Protein AF-A0A925QRD5-F1 (afdb_monomer)

Solvent-accessible surface area (backbone atoms only — not comparable to full-atom values): 9563 Å² total; per-residue (Å²): 135,55,73,66,56,52,53,51,51,51,52,51,50,52,51,50,48,53,50,63,74,43,39,67,60,50,55,50,50,59,66,45,58,86,70,56,57,65,69,67,57,56,51,50,55,60,53,49,53,49,51,40,41,56,57,32,45,52,33,51,54,52,40,39,78,73,67,35,61,75,87,56,49,74,63,59,50,41,50,54,24,48,51,36,53,49,40,39,70,75,40,89,50,90,48,53,52,21,53,53,48,47,42,54,58,39,42,79,62,74,41,54,68,71,57,45,51,50,34,49,52,50,37,52,43,51,51,38,51,51,47,45,54,50,49,51,52,50,52,52,52,36,53,75,69,69,71,68,46,73,66,56,53,52,52,50,51,51,51,42,50,49,38,53,51,50,41,53,50,52,48,64,76,73,106

Mean predicted aligned error: 7.04 Å

Structure (mmCIF, N/CA/C/O backbone):
data_AF-A0A925QRD5-F1
#
_entry.id   AF-A0A925QRD5-F1
#
loop_
_atom_site.group_PDB
_atom_site.id
_atom_site.type_symbol
_atom_site.label_atom_id
_atom_site.label_alt_id
_atom_site.label_comp_id
_atom_site.label_asym_id
_atom_site.label_entity_id
_atom_site.label_seq_id
_atom_site.pdbx_PDB_ins_code
_atom_site.Cartn_x
_atom_site.Cartn_y
_atom_site.Cartn_z
_atom_site.occupancy
_atom_site.B_iso_or_equiv
_atom_site.auth_seq_id
_atom_site.auth_comp_id
_atom_site.auth_asym_id
_atom_site.auth_atom_id
_atom_site.pdbx_PDB_model_num
ATOM 1 N N . MET A 1 1 ? -10.350 -34.045 -1.238 1.00 64.44 1 MET A N 1
ATOM 2 C CA . MET A 1 1 ? -10.437 -32.570 -1.370 1.00 64.44 1 MET A CA 1
ATOM 3 C C . MET A 1 1 ? -9.040 -32.011 -1.599 1.0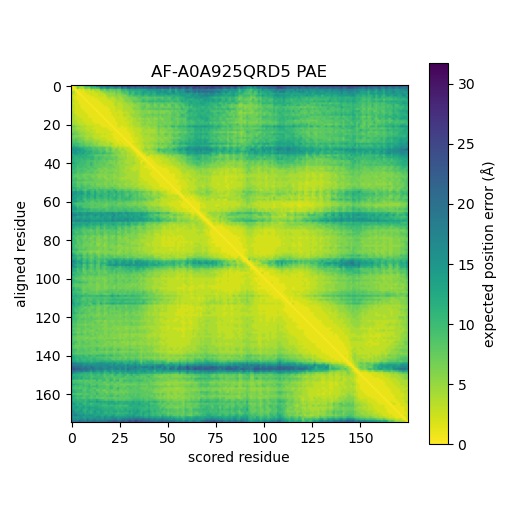0 64.44 1 MET A C 1
ATOM 5 O O . MET A 1 1 ? -8.113 -32.499 -0.970 1.00 64.44 1 MET A O 1
ATOM 9 N N . SER A 1 2 ? -8.870 -31.049 -2.510 1.00 88.00 2 SER A N 1
ATOM 10 C CA . SER A 1 2 ? -7.564 -30.424 -2.787 1.00 88.00 2 SER A CA 1
ATOM 11 C C . SER A 1 2 ? -7.168 -29.456 -1.664 1.00 88.00 2 SER A C 1
ATOM 13 O O . SER A 1 2 ? -8.046 -28.865 -1.036 1.00 88.00 2 SER A O 1
ATOM 15 N N . PHE A 1 3 ? -5.864 -29.236 -1.453 1.00 85.88 3 PHE A N 1
ATOM 16 C CA . PHE A 1 3 ? -5.335 -28.196 -0.556 1.00 85.88 3 PHE A CA 1
ATOM 17 C C . PHE A 1 3 ? -5.992 -26.831 -0.810 1.00 85.88 3 PHE A C 1
ATOM 19 O O . PHE A 1 3 ? -6.399 -26.150 0.127 1.00 85.88 3 PHE A O 1
ATOM 26 N N . ARG A 1 4 ? -6.203 -26.479 -2.087 1.00 84.50 4 ARG A N 1
ATOM 27 C CA . ARG A 1 4 ? -6.898 -25.243 -2.478 1.00 84.50 4 ARG A CA 1
ATOM 28 C C . ARG A 1 4 ? -8.321 -25.183 -1.919 1.00 84.50 4 ARG A C 1
ATOM 30 O O . ARG A 1 4 ? -8.716 -24.154 -1.393 1.00 84.50 4 ARG A O 1
ATOM 37 N N . SER A 1 5 ? -9.063 -26.289 -1.981 1.00 88.38 5 SER A N 1
ATOM 38 C CA . SER A 1 5 ? -10.438 -26.368 -1.470 1.00 88.38 5 SER A CA 1
ATOM 39 C C . SER A 1 5 ? -10.502 -26.179 0.045 1.00 88.38 5 SER A C 1
ATOM 41 O O . SER A 1 5 ? -11.400 -25.500 0.528 1.00 88.38 5 SER A O 1
ATOM 43 N N . TRP A 1 6 ? -9.540 -26.738 0.786 1.00 92.19 6 TRP A N 1
ATOM 44 C CA . TRP A 1 6 ? -9.443 -26.558 2.237 1.00 92.19 6 TRP A CA 1
ATOM 45 C C . TRP A 1 6 ? -9.137 -25.110 2.617 1.00 92.19 6 TRP A C 1
ATOM 47 O O . TRP A 1 6 ? -9.813 -24.556 3.480 1.00 92.19 6 TRP A O 1
ATOM 57 N N . VAL A 1 7 ? -8.174 -24.478 1.935 1.00 87.56 7 VAL A N 1
ATOM 58 C CA . VAL A 1 7 ? -7.858 -23.056 2.140 1.00 87.56 7 VAL A CA 1
ATOM 59 C C . VAL A 1 7 ? -9.090 -22.198 1.872 1.00 87.56 7 VAL A C 1
ATOM 61 O O . VAL A 1 7 ? -9.472 -21.418 2.734 1.00 87.56 7 VAL A O 1
ATOM 64 N N . THR A 1 8 ? -9.771 -22.393 0.737 1.00 88.31 8 THR A N 1
ATOM 65 C CA . THR A 1 8 ? -10.997 -21.650 0.413 1.00 88.31 8 THR A CA 1
ATOM 66 C C . THR A 1 8 ? -12.086 -21.851 1.465 1.00 88.31 8 THR A C 1
ATOM 68 O O . THR A 1 8 ? -12.697 -20.878 1.896 1.00 88.31 8 THR A O 1
ATOM 71 N N . PHE A 1 9 ? -12.316 -23.087 1.910 1.00 93.62 9 PHE A N 1
ATOM 72 C CA . PHE A 1 9 ? -13.332 -23.386 2.918 1.00 93.62 9 PHE A CA 1
ATOM 73 C C . PHE A 1 9 ? -13.032 -22.700 4.257 1.00 93.62 9 PHE A C 1
ATOM 75 O O . PHE A 1 9 ? -13.903 -22.041 4.819 1.00 93.62 9 PHE A O 1
ATOM 82 N N . ILE A 1 10 ? -11.781 -22.772 4.721 1.00 92.62 10 ILE A N 1
ATOM 83 C CA . ILE A 1 10 ? -11.334 -22.070 5.930 1.00 92.62 10 ILE A CA 1
ATOM 84 C C . ILE A 1 10 ? -11.496 -20.556 5.761 1.00 92.62 10 ILE A C 1
ATOM 86 O O . ILE A 1 10 ? -12.029 -19.905 6.655 1.00 92.62 10 ILE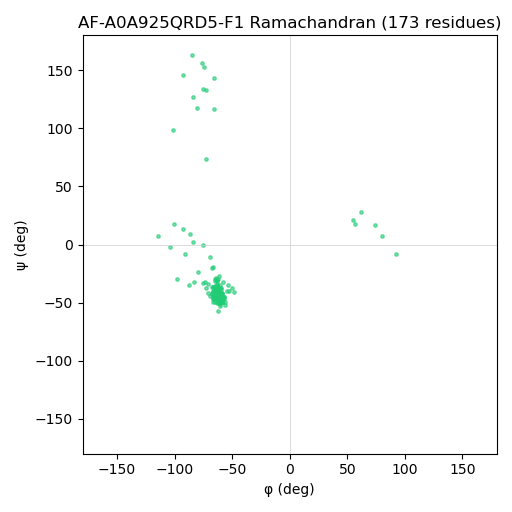 A O 1
ATOM 90 N N . THR A 1 11 ? -11.083 -19.983 4.625 1.00 89.00 11 THR A N 1
ATOM 91 C CA . THR A 1 11 ? -11.231 -18.543 4.363 1.00 89.00 11 THR A CA 1
ATOM 92 C C . THR A 1 11 ? -12.693 -18.106 4.417 1.00 89.00 11 THR A C 1
ATOM 94 O O . THR A 1 11 ? -12.987 -17.069 5.004 1.00 89.00 11 THR A O 1
ATOM 97 N N . LEU A 1 12 ? -13.617 -18.895 3.860 1.00 92.69 12 LEU A N 1
ATOM 98 C CA . LEU A 1 12 ? -15.050 -18.597 3.909 1.00 92.69 12 LEU A CA 1
ATOM 99 C C . LEU A 1 12 ? -15.606 -18.658 5.337 1.00 92.69 12 LEU A C 1
ATOM 101 O O . LEU A 1 12 ? -16.373 -17.777 5.721 1.00 92.69 12 LEU A O 1
ATOM 105 N N . ILE A 1 13 ? -15.191 -19.643 6.141 1.00 95.62 13 ILE A N 1
ATOM 106 C CA . ILE A 1 13 ? -15.574 -19.721 7.559 1.00 95.62 13 ILE A CA 1
ATOM 107 C C . ILE A 1 13 ? -15.050 -18.507 8.324 1.00 95.62 13 ILE A C 1
ATOM 109 O O . ILE A 1 13 ? -15.812 -17.859 9.036 1.00 95.62 13 ILE A O 1
ATOM 113 N N . LEU A 1 14 ? -13.767 -18.172 8.161 1.00 93.38 14 LEU A N 1
ATOM 114 C CA . LEU A 1 14 ? -13.162 -17.012 8.816 1.00 93.38 14 LEU A CA 1
ATOM 115 C C . LEU A 1 14 ? -13.873 -15.716 8.421 1.00 93.38 14 LEU A C 1
ATOM 117 O O . LEU A 1 14 ? -14.165 -14.902 9.292 1.00 93.38 14 LEU A O 1
ATOM 121 N N . LEU A 1 15 ? -14.210 -15.547 7.140 1.00 93.25 15 LEU A N 1
ATOM 122 C CA . LEU A 1 15 ? -14.990 -14.405 6.667 1.00 93.25 15 LEU A CA 1
ATOM 123 C C . LEU A 1 15 ? -16.362 -14.342 7.354 1.00 93.25 15 LEU A C 1
ATOM 125 O O . LEU A 1 15 ? -16.754 -13.281 7.833 1.00 93.25 15 LEU A O 1
ATOM 129 N N . GLY A 1 16 ? -17.064 -15.475 7.453 1.00 95.62 16 GLY A N 1
ATOM 130 C CA . GLY A 1 16 ? -18.344 -15.564 8.156 1.00 95.62 16 GLY A CA 1
ATOM 131 C C . GLY A 1 16 ? -18.235 -15.198 9.637 1.00 95.62 16 GLY A C 1
ATOM 132 O O . GLY A 1 16 ? -19.059 -14.437 10.136 1.00 95.62 16 GLY A O 1
ATOM 133 N N . LEU A 1 17 ? -17.192 -15.671 10.327 1.00 95.56 17 LEU A N 1
ATOM 134 C CA . LEU A 1 17 ? -16.933 -15.330 11.729 1.00 95.56 17 LEU A CA 1
ATOM 135 C C . LEU A 1 17 ? -16.644 -13.837 11.908 1.00 95.56 17 LEU A C 1
ATOM 137 O O . LEU A 1 17 ? -17.207 -13.221 12.807 1.00 95.56 17 LEU A O 1
ATOM 141 N N . VAL A 1 18 ? -15.813 -13.244 11.045 1.00 93.69 18 VAL A N 1
ATOM 142 C CA . VAL A 1 18 ? -15.514 -11.802 11.084 1.00 93.69 18 VAL A CA 1
ATOM 143 C C . VAL A 1 18 ? -16.786 -10.978 10.899 1.00 93.69 18 VAL A C 1
ATOM 145 O O . VAL A 1 18 ? -17.000 -10.026 11.644 1.00 93.69 18 VAL A O 1
ATOM 148 N N . ILE A 1 19 ? -17.652 -11.354 9.954 1.00 94.81 19 ILE A N 1
ATOM 149 C CA . ILE A 1 19 ? -18.929 -10.663 9.729 1.00 94.81 19 ILE A CA 1
ATOM 150 C C . ILE A 1 19 ? -19.864 -10.842 10.925 1.00 94.81 19 ILE A C 1
ATOM 152 O O . ILE A 1 19 ? -20.485 -9.876 11.349 1.00 94.81 19 ILE A O 1
ATOM 156 N N . TYR A 1 20 ? -19.967 -12.055 11.469 1.00 96.44 20 TYR A N 1
ATOM 157 C CA . TYR A 1 20 ? -20.850 -12.350 12.594 1.00 96.44 20 TYR A CA 1
ATOM 158 C C . TYR A 1 20 ? -20.447 -11.577 13.854 1.00 96.44 20 TYR A C 1
ATOM 160 O O . TYR A 1 20 ? -21.282 -10.907 14.457 1.00 96.44 20 TYR A O 1
ATOM 168 N N . PHE A 1 21 ? -19.165 -11.627 14.228 1.00 96.31 21 PHE A N 1
ATOM 169 C CA . PHE A 1 21 ? -18.665 -10.915 15.403 1.00 96.31 21 PHE A CA 1
ATOM 170 C C . PHE A 1 21 ? -18.615 -9.402 15.200 1.00 96.31 21 PHE A C 1
ATOM 172 O O . PHE A 1 21 ? -18.863 -8.679 16.153 1.00 96.31 21 PHE A O 1
ATOM 179 N N . GLY A 1 22 ? -18.333 -8.939 13.979 1.00 94.25 22 GLY A N 1
ATOM 180 C CA . GLY A 1 22 ? -18.317 -7.518 13.625 1.00 94.25 22 GLY A CA 1
ATOM 181 C C . GLY A 1 22 ? -19.688 -6.937 13.261 1.00 94.25 22 GLY A C 1
ATOM 182 O O . GLY A 1 22 ? -19.771 -5.786 12.832 1.00 94.25 22 GLY A O 1
ATOM 183 N N . TRP A 1 23 ? -20.768 -7.724 13.339 1.00 95.25 23 TRP A N 1
ATOM 184 C CA . TRP A 1 23 ? -22.101 -7.288 12.916 1.00 95.25 23 TRP A CA 1
ATOM 185 C C . TRP A 1 23 ? -22.607 -6.055 13.682 1.00 95.25 23 TRP A C 1
ATOM 187 O O . TRP A 1 23 ? -23.115 -5.130 13.036 1.00 95.25 23 TRP A O 1
ATOM 197 N N . PRO A 1 24 ? -22.456 -5.969 15.021 1.00 95.12 24 PRO A N 1
ATOM 198 C CA . PRO A 1 24 ? -22.847 -4.775 15.767 1.00 95.12 24 PRO A CA 1
ATOM 199 C C . PRO A 1 24 ? -22.134 -3.514 15.262 1.00 95.12 24 PRO A C 1
ATOM 201 O O . PRO A 1 24 ? -22.782 -2.501 15.005 1.00 95.12 24 PRO A O 1
ATOM 204 N N . GLU A 1 25 ? -20.828 -3.590 15.025 1.00 92.62 25 GLU A N 1
ATOM 205 C CA . GLU A 1 25 ? -20.009 -2.489 14.522 1.00 92.62 25 GLU A CA 1
ATOM 206 C C . GLU A 1 25 ? -20.420 -2.091 13.102 1.00 92.62 25 GLU A C 1
ATOM 208 O O . GLU A 1 25 ? -20.522 -0.901 12.799 1.00 92.62 25 GLU A O 1
ATOM 213 N N . ILE A 1 26 ? -20.715 -3.068 12.237 1.00 91.75 26 ILE A N 1
ATOM 214 C CA . ILE A 1 26 ? -21.203 -2.822 10.873 1.00 91.75 26 ILE A CA 1
ATOM 215 C C . ILE A 1 26 ? -22.535 -2.065 10.921 1.00 91.75 26 ILE A C 1
ATOM 217 O O . ILE A 1 26 ? -22.681 -1.031 10.268 1.00 91.75 26 ILE A O 1
ATOM 221 N N . THR A 1 27 ? -23.503 -2.538 11.711 1.00 94.25 27 THR A N 1
ATOM 222 C CA . THR A 1 27 ? -24.818 -1.882 11.822 1.00 94.25 27 THR A CA 1
ATOM 223 C C . THR A 1 27 ? -24.718 -0.483 12.432 1.00 94.25 27 THR A C 1
ATOM 225 O O . THR A 1 27 ? -25.374 0.446 11.953 1.00 94.25 27 THR A O 1
ATOM 228 N N . GLN A 1 28 ? -23.839 -0.291 13.421 1.00 93.50 28 GLN A N 1
ATOM 229 C CA . GLN A 1 28 ? -23.551 1.020 13.992 1.00 93.50 28 GLN A CA 1
ATOM 230 C C . GLN A 1 28 ? -22.938 1.960 12.947 1.00 93.50 28 GLN A C 1
ATOM 232 O O . GLN A 1 28 ? -23.392 3.097 12.804 1.00 93.50 28 GLN A O 1
ATOM 237 N N . ALA A 1 29 ? -21.948 1.493 12.184 1.00 89.38 29 ALA A N 1
ATOM 238 C CA . ALA A 1 29 ? -21.325 2.266 11.117 1.00 89.38 29 ALA A CA 1
ATOM 239 C C . ALA A 1 29 ? -22.350 2.678 10.049 1.00 89.38 29 ALA A C 1
ATOM 241 O O . ALA A 1 29 ? -22.385 3.846 9.661 1.00 89.38 29 ALA A O 1
ATOM 242 N N . PHE A 1 30 ? -23.246 1.772 9.639 1.00 89.81 30 PHE A N 1
ATOM 243 C CA . PHE A 1 30 ? -24.358 2.088 8.733 1.00 89.81 30 PHE A CA 1
ATOM 244 C C . PHE A 1 30 ? -25.290 3.170 9.292 1.00 89.81 30 PHE A C 1
ATOM 246 O O . PHE A 1 30 ? -25.672 4.083 8.564 1.00 89.81 30 PHE A O 1
ATOM 253 N N . GLY A 1 31 ? -25.615 3.125 10.586 1.00 89.75 31 GLY A N 1
ATOM 254 C CA . GLY A 1 31 ? -26.397 4.182 11.235 1.00 89.75 31 GLY A CA 1
ATOM 255 C C . GLY A 1 31 ? -25.677 5.538 11.278 1.00 89.75 31 GLY A C 1
ATOM 256 O O . GLY A 1 31 ? -26.319 6.590 11.247 1.00 89.75 31 GLY A O 1
ATOM 257 N N . LEU A 1 32 ? -24.342 5.533 11.323 1.00 89.75 32 LEU A N 1
ATOM 258 C CA . LEU A 1 32 ? -23.516 6.741 11.310 1.00 89.75 32 LEU A CA 1
ATOM 259 C C . LEU A 1 32 ? -23.333 7.329 9.907 1.00 89.75 32 LEU A C 1
ATOM 261 O O . LEU A 1 32 ? -23.128 8.536 9.807 1.00 89.75 32 LEU A O 1
ATOM 265 N N . PHE A 1 33 ? -23.470 6.535 8.839 1.00 84.56 33 PHE A N 1
ATOM 266 C CA . PHE A 1 33 ? -23.323 7.009 7.456 1.00 84.56 33 PHE A CA 1
ATOM 267 C C . PHE A 1 33 ? -24.227 8.205 7.135 1.00 84.56 33 PHE A C 1
ATOM 269 O O . PHE A 1 33 ? -23.777 9.160 6.506 1.00 84.56 33 PHE A O 1
ATOM 276 N N . GLY A 1 34 ? -25.469 8.205 7.633 1.00 82.44 34 GLY A N 1
ATOM 277 C CA . GLY A 1 34 ? -26.412 9.316 7.447 1.00 82.44 34 GLY A CA 1
ATOM 278 C C . GLY A 1 34 ? -26.047 10.604 8.198 1.00 82.44 34 GLY A C 1
ATOM 279 O O . GLY A 1 34 ? -26.660 11.640 7.961 1.00 82.44 34 GLY A O 1
ATOM 280 N N . LYS A 1 35 ? -25.060 10.558 9.102 1.00 87.56 35 LYS A N 1
ATOM 281 C CA . LYS A 1 35 ? -24.586 11.701 9.900 1.00 87.56 35 LYS A CA 1
ATOM 282 C C . LYS A 1 35 ? -23.254 12.264 9.401 1.00 87.56 35 LYS A C 1
ATOM 284 O O . LYS A 1 35 ? -22.747 13.227 9.975 1.00 87.56 35 LYS A O 1
ATOM 289 N N . ILE A 1 36 ? -22.658 11.658 8.372 1.00 87.50 36 ILE A N 1
ATOM 290 C CA . ILE A 1 36 ? -21.353 12.073 7.859 1.00 87.50 36 ILE A CA 1
ATOM 291 C C . ILE A 1 36 ? -21.501 13.398 7.113 1.00 87.50 36 ILE A C 1
ATOM 293 O O . ILE A 1 36 ? -22.371 13.556 6.259 1.00 87.50 36 ILE A O 1
ATOM 297 N N . ASN A 1 37 ? -20.609 14.344 7.403 1.00 90.56 37 ASN A N 1
ATOM 298 C CA . ASN A 1 37 ? -20.521 15.582 6.643 1.00 90.56 37 ASN A CA 1
ATOM 299 C C . ASN A 1 37 ? -20.072 15.269 5.196 1.00 90.56 37 ASN A C 1
ATOM 301 O O . ASN A 1 37 ? -18.939 14.807 5.007 1.00 90.56 37 ASN A O 1
ATOM 305 N N . PRO A 1 38 ? -20.904 15.545 4.173 1.00 87.62 38 PRO A N 1
ATOM 306 C CA . PRO A 1 38 ? -20.584 15.224 2.785 1.00 87.62 38 PRO A CA 1
ATOM 307 C C . PRO A 1 38 ? -19.324 15.944 2.292 1.00 87.62 38 PRO A C 1
ATOM 309 O O . PRO A 1 38 ? -18.616 15.401 1.444 1.00 87.62 38 PRO A O 1
ATOM 312 N N . TRP A 1 39 ? -18.977 17.108 2.861 1.00 90.31 39 TRP A N 1
ATOM 313 C CA . TRP A 1 39 ? -17.726 17.778 2.511 1.00 90.31 39 TRP A CA 1
ATOM 314 C C . TRP A 1 39 ? -16.498 16.986 2.947 1.00 90.31 39 TRP A C 1
ATOM 316 O O . TRP A 1 39 ? -15.595 16.768 2.141 1.00 90.31 39 TRP A O 1
ATOM 326 N N . ILE A 1 40 ? -16.485 16.500 4.189 1.00 87.44 40 ILE A N 1
ATOM 327 C CA . ILE A 1 40 ? -15.382 15.677 4.706 1.00 87.44 40 ILE A CA 1
ATOM 328 C C . ILE A 1 40 ? -15.288 14.373 3.912 1.00 87.44 40 ILE A C 1
ATOM 330 O O . ILE A 1 40 ? -14.196 13.941 3.553 1.00 87.44 40 ILE A O 1
ATOM 334 N N . TRP A 1 41 ? -16.430 13.775 3.574 1.00 87.38 41 TRP A N 1
ATOM 335 C CA . TRP A 1 41 ? -16.463 12.559 2.770 1.00 87.38 41 TRP A CA 1
ATOM 336 C C . TRP A 1 41 ? -15.890 12.774 1.365 1.00 87.38 41 TRP A C 1
ATOM 338 O O . TRP A 1 41 ? -15.102 11.962 0.885 1.00 87.38 41 TRP A O 1
ATOM 348 N N . SER A 1 42 ? -16.203 13.905 0.729 1.00 89.75 42 SER A N 1
ATOM 349 C CA . SER A 1 42 ? -15.664 14.229 -0.593 1.00 89.75 42 SER A CA 1
ATOM 350 C C . SER A 1 42 ? -14.139 14.378 -0.602 1.00 89.75 42 SER A C 1
ATOM 352 O O . SER A 1 42 ? -13.520 14.043 -1.607 1.00 89.75 42 SER A O 1
ATOM 354 N N . LEU A 1 43 ? -13.523 14.801 0.516 1.00 92.00 43 LEU A N 1
ATOM 355 C CA . LEU A 1 43 ? -12.065 14.919 0.660 1.00 92.00 43 LEU A CA 1
ATOM 356 C C . LEU A 1 43 ? -11.352 13.561 0.637 1.00 92.00 43 LEU A C 1
ATOM 358 O O . LEU A 1 43 ? -10.168 13.505 0.307 1.00 92.00 43 LEU A O 1
ATOM 362 N N . LEU A 1 44 ? -12.056 12.457 0.905 1.00 90.50 44 LEU A N 1
ATOM 363 C CA . LEU A 1 44 ? -11.480 11.117 0.775 1.00 90.50 44 LEU A CA 1
ATOM 364 C C . LEU A 1 44 ? -11.079 10.814 -0.672 1.00 90.50 44 LEU A C 1
ATOM 366 O O . LEU A 1 44 ? -10.069 10.157 -0.897 1.00 90.50 44 LEU A O 1
ATOM 370 N N . ILE A 1 45 ? -11.820 11.330 -1.658 1.00 90.69 45 ILE A N 1
ATOM 371 C CA . ILE A 1 45 ? -11.539 11.110 -3.082 1.00 90.69 45 ILE A CA 1
ATOM 372 C C . ILE A 1 45 ? -10.170 11.691 -3.492 1.00 90.69 45 ILE A C 1
ATOM 374 O O . ILE A 1 45 ? -9.334 10.924 -3.978 1.00 90.69 45 ILE A O 1
ATOM 378 N N . PRO A 1 46 ? -9.875 12.996 -3.304 1.00 91.69 46 PRO A N 1
ATOM 379 C CA . PRO A 1 46 ? -8.573 13.551 -3.657 1.00 91.69 46 PRO A CA 1
ATOM 380 C C . PRO A 1 46 ? -7.444 12.965 -2.808 1.00 91.69 46 PRO A C 1
ATOM 382 O O . PRO A 1 46 ? -6.368 12.716 -3.349 1.00 91.69 46 PRO A O 1
ATOM 385 N N . VAL A 1 47 ? -7.679 12.674 -1.522 1.00 91.81 47 VAL A N 1
ATOM 386 C CA . VAL A 1 47 ? -6.681 12.003 -0.670 1.00 91.81 47 VAL A CA 1
ATOM 387 C C . VAL A 1 47 ? -6.333 10.622 -1.228 1.00 91.81 47 VAL A C 1
ATOM 389 O O . VAL A 1 47 ? -5.154 10.280 -1.333 1.00 91.81 47 VAL A O 1
ATOM 392 N N . GLN A 1 48 ? -7.330 9.851 -1.667 1.00 90.00 48 GLN A N 1
ATOM 393 C CA . GLN A 1 48 ? -7.102 8.528 -2.240 1.00 90.00 48 GLN A CA 1
ATOM 394 C C . GLN A 1 48 ? -6.364 8.602 -3.581 1.00 90.00 48 GLN A C 1
ATOM 396 O O . GLN A 1 48 ? -5.420 7.844 -3.812 1.00 90.00 48 GLN A O 1
ATOM 401 N N . LEU A 1 49 ? -6.738 9.543 -4.454 1.00 88.12 49 LEU A N 1
ATOM 402 C CA . LEU A 1 49 ? -6.033 9.768 -5.719 1.00 88.12 49 LEU A CA 1
ATOM 403 C C . LEU A 1 49 ? -4.577 10.183 -5.488 1.00 88.12 49 LEU A C 1
ATOM 405 O O . LEU A 1 49 ? -3.680 9.667 -6.157 1.00 88.12 49 LEU A O 1
ATOM 409 N N . PHE A 1 50 ? -4.331 11.061 -4.515 1.0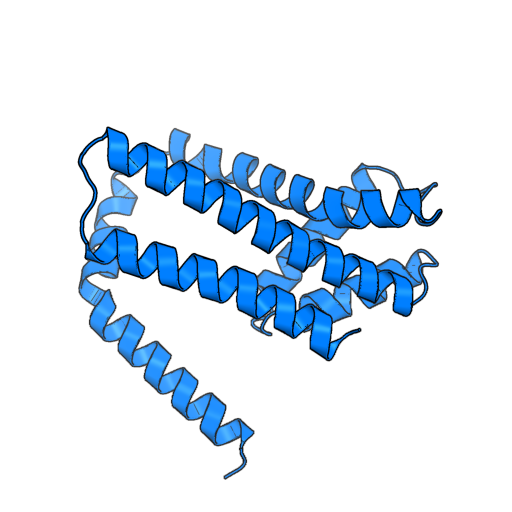0 89.25 50 PHE A N 1
ATOM 410 C CA . PHE A 1 50 ? -2.984 11.467 -4.135 1.00 89.25 50 PHE A CA 1
ATOM 411 C C . PHE A 1 50 ? -2.172 10.291 -3.582 1.00 89.25 50 PHE A C 1
ATOM 413 O O . PHE A 1 50 ? -1.021 10.103 -3.971 1.00 89.25 50 PHE A O 1
ATOM 420 N N . SER A 1 51 ? -2.781 9.450 -2.745 1.00 87.75 51 SER A N 1
ATOM 421 C CA . SER A 1 51 ? -2.155 8.233 -2.218 1.00 87.75 51 SER A CA 1
ATOM 422 C C . SER A 1 51 ? -1.728 7.276 -3.338 1.00 87.75 51 SER A C 1
ATOM 424 O O . SER A 1 51 ? -0.587 6.799 -3.365 1.00 87.75 51 SER A O 1
ATOM 426 N N . TYR A 1 52 ? -2.595 7.047 -4.330 1.00 87.12 52 TYR A N 1
ATOM 427 C CA . TYR A 1 52 ? -2.270 6.217 -5.492 1.00 87.12 52 TYR A CA 1
ATOM 428 C C . TYR A 1 52 ? -1.187 6.833 -6.375 1.00 87.12 52 TYR A C 1
ATOM 430 O O . TYR A 1 52 ? -0.296 6.114 -6.834 1.00 87.12 52 TYR A O 1
ATOM 438 N N . TYR A 1 53 ? -1.229 8.150 -6.575 1.00 85.19 53 TYR A N 1
ATOM 439 C CA . TYR A 1 53 ? -0.193 8.885 -7.292 1.00 85.19 53 TYR A CA 1
ATOM 440 C C . TYR A 1 53 ? 1.170 8.759 -6.601 1.00 85.19 53 TYR A C 1
ATOM 442 O O . TYR A 1 53 ? 2.141 8.347 -7.237 1.00 85.19 53 TYR A O 1
ATOM 450 N N . ALA A 1 54 ? 1.241 9.034 -5.296 1.00 85.56 54 ALA A N 1
ATOM 451 C CA . ALA A 1 54 ? 2.467 8.936 -4.508 1.00 85.56 54 ALA A CA 1
ATOM 452 C C . ALA A 1 54 ? 3.024 7.503 -4.513 1.00 85.56 54 ALA A C 1
ATOM 454 O O . ALA A 1 54 ? 4.210 7.288 -4.771 1.00 85.56 54 ALA A O 1
ATOM 455 N N . THR A 1 55 ? 2.148 6.510 -4.335 1.00 82.00 55 THR A N 1
ATOM 456 C CA . THR A 1 55 ? 2.529 5.092 -4.357 1.00 82.00 55 THR A CA 1
ATOM 457 C C . THR A 1 55 ? 3.058 4.658 -5.725 1.00 82.00 55 THR A C 1
ATOM 459 O O . THR A 1 55 ? 4.050 3.931 -5.811 1.00 82.00 55 THR A O 1
ATOM 462 N N . GLY A 1 56 ? 2.436 5.119 -6.813 1.00 81.50 56 GLY A N 1
ATOM 463 C CA . GLY A 1 56 ? 2.921 4.895 -8.174 1.00 81.50 56 GLY A CA 1
ATOM 464 C C . GLY A 1 56 ? 4.255 5.586 -8.453 1.00 81.50 56 GLY A C 1
ATOM 465 O O . GLY A 1 56 ? 5.142 5.008 -9.085 1.00 81.50 56 GLY A O 1
ATOM 466 N N . GLY A 1 57 ? 4.427 6.798 -7.921 1.00 83.69 57 GLY A N 1
ATOM 467 C CA . GLY A 1 57 ? 5.651 7.587 -8.013 1.00 83.69 57 GLY A CA 1
ATOM 468 C C . GLY A 1 57 ? 6.892 6.832 -7.534 1.00 83.69 57 GLY A C 1
ATOM 469 O O . GLY A 1 57 ? 7.946 6.962 -8.155 1.00 83.69 57 GLY A O 1
ATOM 470 N N . MET A 1 58 ? 6.768 5.979 -6.512 1.00 85.12 58 MET A N 1
ATOM 471 C CA . MET A 1 58 ? 7.873 5.142 -6.022 1.00 85.12 58 MET A CA 1
ATOM 472 C C . MET A 1 58 ? 8.412 4.181 -7.097 1.00 85.12 58 MET A C 1
ATOM 474 O O . MET A 1 58 ? 9.618 4.144 -7.349 1.00 85.12 58 MET A O 1
ATOM 478 N N . ILE A 1 59 ? 7.525 3.453 -7.789 1.00 84.94 59 ILE A N 1
ATOM 479 C CA . ILE A 1 59 ? 7.892 2.517 -8.870 1.00 84.94 59 ILE A CA 1
ATOM 480 C C . ILE A 1 59 ? 8.572 3.278 -10.008 1.00 84.94 59 ILE A C 1
ATOM 482 O O . ILE A 1 59 ? 9.629 2.880 -10.505 1.00 84.94 59 ILE A O 1
ATOM 486 N N . PHE A 1 60 ? 7.950 4.368 -10.454 1.00 83.44 60 PHE A N 1
ATOM 487 C CA . PHE A 1 60 ? 8.403 5.047 -11.659 1.00 83.44 60 PHE A CA 1
ATOM 488 C C . PHE A 1 60 ? 9.671 5.860 -11.438 1.00 83.44 60 PHE A C 1
ATOM 490 O O . PHE A 1 60 ? 10.520 5.886 -12.326 1.00 83.44 60 PHE A O 1
ATOM 497 N N . SER A 1 61 ? 9.860 6.440 -10.252 1.00 86.31 61 SER A N 1
ATOM 498 C CA . SER A 1 61 ? 11.114 7.111 -9.887 1.00 86.31 61 SER A CA 1
ATOM 499 C C . SER A 1 61 ? 12.277 6.118 -9.871 1.00 86.31 61 SER A C 1
ATOM 501 O O . SER A 1 61 ? 13.341 6.399 -10.429 1.00 86.31 61 SER A O 1
ATOM 503 N N . TYR A 1 62 ? 12.051 4.910 -9.340 1.00 88.94 62 TYR A N 1
ATOM 504 C CA . TYR A 1 62 ? 13.029 3.828 -9.418 1.00 88.94 62 TYR A CA 1
ATOM 505 C C . TYR A 1 62 ? 13.348 3.455 -10.873 1.00 88.94 62 TYR A C 1
ATOM 507 O O . TYR A 1 62 ? 14.512 3.492 -11.276 1.00 88.94 62 TYR A O 1
ATOM 515 N N . LEU A 1 63 ? 12.337 3.164 -11.697 1.00 88.62 63 LEU A N 1
ATOM 516 C CA . LEU A 1 63 ? 12.547 2.773 -13.096 1.00 88.62 63 LEU A CA 1
ATOM 517 C C . LEU A 1 63 ? 13.250 3.871 -13.910 1.00 88.62 63 LEU A C 1
ATOM 519 O O . LEU A 1 63 ? 14.137 3.563 -14.710 1.00 88.62 63 LEU A O 1
ATOM 523 N N . ARG A 1 64 ? 12.927 5.145 -13.656 1.00 87.19 64 ARG A N 1
ATOM 524 C CA . ARG A 1 64 ? 13.555 6.300 -14.310 1.00 87.19 64 ARG A CA 1
ATOM 525 C C . ARG A 1 64 ? 15.025 6.447 -13.940 1.00 87.19 64 ARG A C 1
ATOM 527 O O . ARG A 1 64 ? 15.846 6.663 -14.832 1.00 87.19 64 ARG A O 1
ATOM 534 N N . SER A 1 65 ? 15.380 6.233 -12.670 1.00 87.31 65 SER A N 1
ATOM 535 C CA . SER A 1 65 ? 16.786 6.232 -12.232 1.00 87.31 65 SER A CA 1
ATOM 536 C C . SER A 1 65 ? 17.606 5.095 -12.860 1.00 87.31 65 SER A C 1
ATOM 538 O O . SER A 1 65 ? 18.794 5.257 -13.123 1.00 87.31 65 SER A O 1
ATOM 540 N N . LYS A 1 66 ? 16.967 3.965 -13.195 1.00 86.56 66 LYS A N 1
ATOM 541 C CA . LYS A 1 66 ? 17.574 2.841 -13.936 1.00 86.56 66 LYS A CA 1
ATOM 542 C C . LYS A 1 66 ? 17.509 2.993 -15.459 1.00 86.56 66 LYS A C 1
ATOM 544 O O . LYS A 1 66 ? 17.840 2.065 -16.197 1.00 86.56 66 LYS A O 1
ATOM 549 N N . GLY A 1 67 ? 17.102 4.167 -15.935 1.00 84.44 67 GLY A N 1
ATOM 550 C CA . GLY A 1 67 ? 17.090 4.540 -17.342 1.00 84.44 67 GLY A CA 1
ATOM 551 C C . GLY A 1 67 ? 15.904 4.019 -18.154 1.00 84.44 67 GLY A C 1
ATOM 552 O O . GLY A 1 67 ? 15.886 4.216 -19.36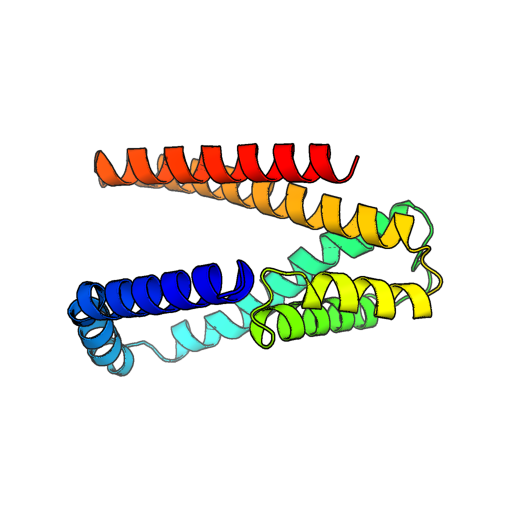7 1.00 84.44 67 GLY A O 1
ATOM 553 N N . ASN A 1 68 ? 14.910 3.397 -17.518 1.00 86.88 68 ASN A N 1
ATOM 554 C CA . ASN A 1 68 ? 13.634 3.054 -18.146 1.00 86.88 68 ASN A CA 1
ATOM 555 C C . ASN A 1 68 ? 12.655 4.238 -18.093 1.00 86.88 68 ASN A C 1
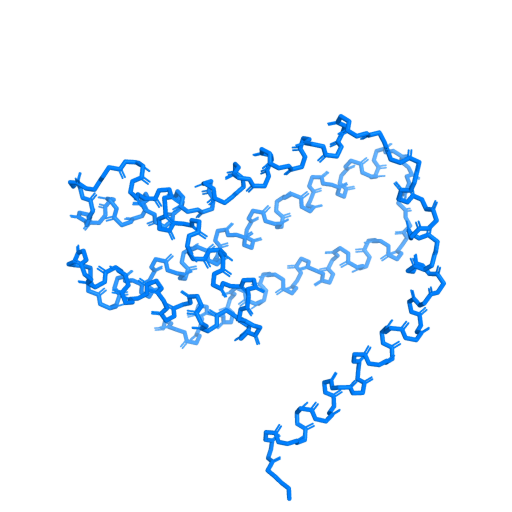ATOM 557 O O . ASN A 1 68 ? 12.839 5.162 -17.311 1.00 86.88 68 ASN A O 1
ATOM 561 N N . LEU A 1 69 ? 11.598 4.213 -18.914 1.00 84.69 69 LEU A N 1
ATOM 562 C CA . LEU A 1 69 ? 10.486 5.180 -18.857 1.00 84.69 69 LEU A CA 1
ATOM 563 C C . LEU A 1 69 ? 10.898 6.668 -18.952 1.00 84.69 69 LEU A C 1
ATOM 565 O O . LEU A 1 69 ? 10.138 7.545 -18.549 1.00 84.69 69 LEU A O 1
ATOM 569 N N . LYS A 1 70 ? 12.088 6.988 -19.490 1.00 80.38 70 LYS A N 1
ATOM 570 C CA . LYS A 1 70 ? 12.584 8.378 -19.585 1.00 80.38 70 LYS A CA 1
ATOM 571 C C . LYS A 1 70 ? 11.667 9.277 -20.419 1.00 80.38 70 LYS A C 1
ATOM 573 O O . LYS A 1 70 ? 11.529 10.455 -20.098 1.00 80.38 70 LYS A O 1
ATOM 578 N N . THR A 1 71 ? 11.068 8.702 -21.461 1.00 82.56 71 THR A N 1
ATOM 579 C CA . THR A 1 71 ? 10.157 9.352 -22.415 1.00 82.56 71 THR A CA 1
ATOM 58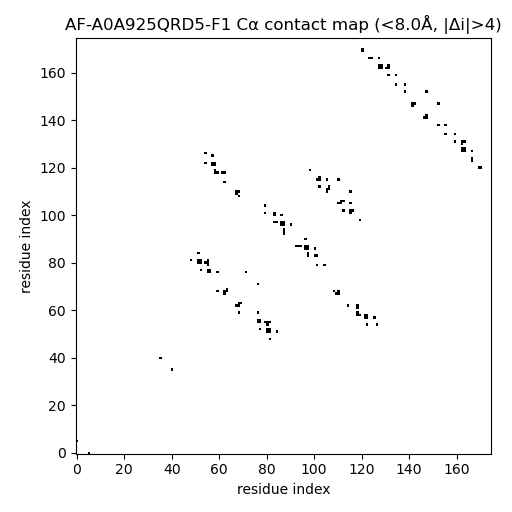0 C C . THR A 1 71 ? 8.689 9.269 -22.002 1.00 82.56 71 THR A C 1
ATOM 582 O O . THR A 1 71 ? 7.839 9.892 -22.630 1.00 82.56 71 THR A O 1
ATOM 585 N N . THR A 1 72 ? 8.370 8.502 -20.958 1.00 85.31 72 THR A N 1
ATOM 586 C CA . THR A 1 72 ? 7.004 8.372 -20.452 1.00 85.31 72 THR A CA 1
ATOM 587 C C . THR A 1 72 ? 6.637 9.637 -19.683 1.00 85.31 72 THR A C 1
ATOM 589 O O . THR A 1 72 ? 7.420 10.124 -18.867 1.00 85.31 72 THR A O 1
ATOM 592 N N . SER A 1 73 ? 5.453 10.191 -19.935 1.00 87.19 73 SER A N 1
ATOM 593 C CA . SER A 1 73 ? 5.000 11.395 -19.237 1.00 87.19 73 SER A CA 1
ATOM 594 C C . SER A 1 73 ? 4.545 11.082 -17.807 1.00 87.19 73 SER A C 1
ATOM 596 O O . SER A 1 73 ? 4.121 9.966 -17.497 1.00 87.19 73 SER A O 1
ATOM 598 N N . HIS A 1 74 ? 4.571 12.088 -16.927 1.00 83.44 74 HIS A N 1
ATOM 599 C CA . HIS A 1 74 ? 4.046 11.959 -15.560 1.00 83.44 74 HIS A CA 1
ATOM 600 C C . HIS A 1 74 ? 2.565 11.544 -15.541 1.00 83.44 74 HIS A C 1
ATOM 602 O O . HIS A 1 74 ? 2.138 10.790 -14.667 1.00 83.44 74 HIS A O 1
ATOM 608 N N . TRP A 1 75 ? 1.789 11.967 -16.541 1.00 85.12 75 TRP A N 1
ATOM 609 C CA . TRP A 1 75 ? 0.391 11.571 -16.686 1.00 85.12 75 TRP A CA 1
ATOM 610 C C . TRP A 1 75 ? 0.230 10.091 -17.049 1.00 85.12 75 TRP A C 1
ATOM 612 O O . TRP A 1 75 ? -0.572 9.389 -16.439 1.00 85.12 75 TRP A O 1
ATOM 622 N N . GLN A 1 76 ? 1.032 9.585 -17.990 1.00 87.88 76 GLN A N 1
ATOM 623 C CA . GLN A 1 76 ? 1.030 8.163 -18.350 1.00 87.88 76 GLN A CA 1
ATOM 624 C C . GLN A 1 76 ? 1.421 7.289 -17.155 1.00 87.88 76 GLN A C 1
ATOM 626 O O . GLN A 1 76 ? 0.782 6.272 -16.900 1.00 87.88 76 GLN A O 1
ATOM 631 N N . MET A 1 77 ? 2.423 7.716 -16.386 1.00 87.31 77 MET A N 1
ATOM 632 C CA . MET A 1 77 ? 2.804 7.068 -15.130 1.00 87.31 77 MET A CA 1
ATOM 633 C C . MET A 1 77 ? 1.648 7.055 -14.124 1.00 87.31 77 MET A C 1
ATOM 635 O O . MET A 1 77 ? 1.288 6.002 -13.604 1.00 87.31 77 MET A O 1
ATOM 639 N N . THR A 1 78 ? 1.004 8.200 -13.902 1.00 87.19 78 THR A N 1
ATOM 640 C CA . THR A 1 78 ? -0.151 8.313 -12.995 1.00 87.19 78 THR A CA 1
ATOM 641 C C . THR A 1 78 ? -1.282 7.380 -13.408 1.00 87.19 78 THR A C 1
ATOM 643 O O . THR A 1 78 ? -1.814 6.642 -12.582 1.00 87.19 78 THR A O 1
ATOM 646 N N . ARG A 1 79 ? -1.605 7.340 -14.703 1.00 90.06 79 ARG A N 1
ATOM 647 C CA . ARG A 1 79 ? -2.611 6.434 -15.251 1.00 90.06 79 ARG A CA 1
ATOM 648 C C . ARG A 1 79 ? -2.262 4.968 -14.981 1.00 90.06 79 ARG A C 1
ATOM 650 O O . ARG A 1 79 ? -3.106 4.246 -14.464 1.00 90.06 79 ARG A O 1
ATOM 657 N N . MET A 1 80 ? -1.026 4.543 -15.250 1.00 90.69 80 MET A N 1
ATOM 658 C CA . MET A 1 80 ? -0.577 3.173 -14.957 1.00 90.69 80 MET A CA 1
ATOM 659 C C . MET A 1 80 ? -0.679 2.834 -13.459 1.00 90.69 80 MET A C 1
ATOM 661 O O . MET A 1 80 ? -1.034 1.712 -13.103 1.00 90.69 80 MET A O 1
ATOM 665 N N . ALA A 1 81 ? -0.397 3.792 -12.567 1.00 88.81 81 ALA A N 1
ATOM 666 C CA . ALA A 1 81 ? -0.572 3.605 -11.126 1.00 88.81 81 ALA A CA 1
ATOM 667 C C . ALA A 1 81 ? -2.044 3.436 -10.732 1.00 88.81 81 ALA A C 1
ATOM 669 O O . ALA A 1 81 ? -2.362 2.582 -9.906 1.00 88.81 81 ALA A O 1
ATOM 670 N N . LEU A 1 82 ? -2.945 4.226 -11.317 1.00 90.06 82 LEU A N 1
ATOM 671 C CA . LEU A 1 82 ? -4.383 4.105 -11.077 1.00 90.06 82 LEU A CA 1
ATOM 672 C C . LEU A 1 82 ? -4.917 2.765 -11.590 1.00 90.06 82 LEU A C 1
ATOM 674 O O . LEU A 1 82 ? -5.632 2.083 -10.862 1.00 90.06 82 LEU A O 1
ATOM 678 N N . GLU A 1 83 ? -4.508 2.346 -12.788 1.00 91.25 83 GLU A N 1
ATOM 679 C CA . GLU A 1 83 ? -4.857 1.040 -13.351 1.00 91.25 83 GLU A CA 1
ATOM 680 C C . GLU A 1 83 ? -4.366 -0.109 -12.454 1.00 91.25 83 GLU A C 1
ATOM 682 O O . GLU A 1 83 ? -5.127 -1.022 -12.141 1.00 91.25 83 GLU A O 1
ATOM 687 N N . LEU A 1 84 ? -3.125 -0.036 -11.957 1.00 89.31 84 LEU A N 1
ATOM 688 C CA . LEU A 1 84 ? -2.590 -1.014 -11.007 1.00 89.31 84 LEU A CA 1
ATOM 689 C C . LEU A 1 84 ? -3.422 -1.081 -9.717 1.00 89.31 84 LEU A C 1
ATOM 691 O O . LEU A 1 84 ? -3.722 -2.172 -9.227 1.00 89.31 84 LEU A O 1
ATOM 695 N N . ASN A 1 85 ? -3.773 0.070 -9.141 1.00 88.50 85 ASN A N 1
ATOM 696 C CA . ASN A 1 85 ? -4.577 0.113 -7.920 1.00 88.50 85 ASN A CA 1
ATOM 697 C C . ASN A 1 85 ? -5.993 -0.417 -8.162 1.00 88.50 85 ASN A C 1
ATOM 699 O O . ASN A 1 85 ? -6.491 -1.181 -7.340 1.00 88.50 85 ASN A O 1
ATOM 703 N N . PHE A 1 86 ? -6.600 -0.094 -9.303 1.00 89.50 86 PHE A N 1
ATOM 704 C CA . PHE A 1 86 ? -7.899 -0.621 -9.716 1.00 89.50 86 PHE A CA 1
ATOM 705 C C . PHE A 1 86 ? -7.886 -2.151 -9.821 1.00 89.50 86 PHE A C 1
ATOM 707 O O . PHE A 1 86 ? -8.722 -2.816 -9.212 1.00 89.50 86 PHE A O 1
ATOM 714 N N . VAL A 1 87 ? -6.888 -2.724 -10.506 1.00 89.62 87 VAL A N 1
ATOM 715 C CA . VAL A 1 87 ? -6.738 -4.184 -10.628 1.00 89.62 87 VAL A CA 1
ATOM 716 C C . VAL A 1 87 ? -6.562 -4.837 -9.257 1.00 89.62 87 V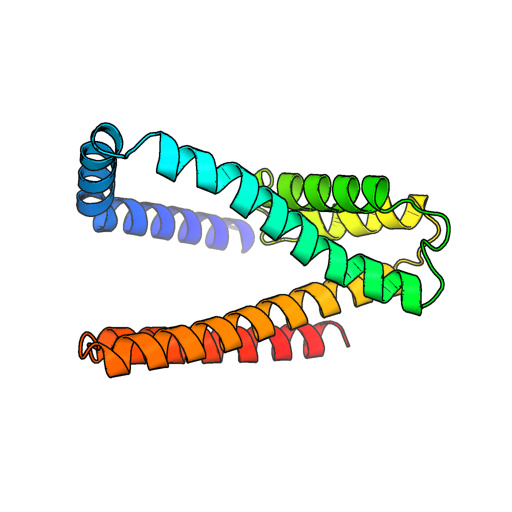AL A C 1
ATOM 718 O O . VAL A 1 87 ? -7.198 -5.852 -8.988 1.00 89.62 87 VAL A O 1
ATOM 721 N N . ASN A 1 88 ? -5.751 -4.251 -8.371 1.00 86.88 88 ASN A N 1
ATOM 722 C CA . ASN A 1 88 ? -5.556 -4.784 -7.019 1.00 86.88 88 ASN A CA 1
ATOM 723 C C . ASN A 1 88 ? -6.834 -4.782 -6.168 1.00 86.88 88 ASN A C 1
ATOM 725 O O . ASN A 1 88 ? -6.967 -5.648 -5.309 1.00 86.88 88 ASN A O 1
ATOM 729 N N . HIS A 1 89 ? -7.753 -3.838 -6.388 1.00 85.06 89 HIS A N 1
ATOM 730 C CA . HIS A 1 89 ? -8.989 -3.745 -5.606 1.00 85.06 89 HIS A CA 1
ATOM 731 C C . HIS A 1 89 ? -10.129 -4.592 -6.175 1.00 85.06 89 HIS A C 1
ATOM 733 O O . HIS A 1 89 ? -10.909 -5.143 -5.407 1.00 85.06 89 HIS A O 1
ATOM 739 N N . ILE A 1 90 ? -10.234 -4.725 -7.500 1.00 86.38 90 ILE A N 1
ATOM 740 C CA . ILE A 1 90 ? -11.306 -5.520 -8.123 1.00 86.38 90 ILE A CA 1
ATOM 741 C C . ILE A 1 90 ? -10.973 -7.007 -8.161 1.00 86.38 90 ILE A C 1
ATOM 743 O O . ILE A 1 90 ? -11.879 -7.830 -8.073 1.00 86.38 90 ILE A O 1
ATOM 747 N N . MET A 1 91 ? -9.692 -7.363 -8.287 1.00 81.00 91 MET A N 1
ATOM 748 C CA . MET A 1 91 ? -9.254 -8.757 -8.311 1.00 81.00 91 MET A CA 1
ATOM 749 C C . MET A 1 91 ? -8.684 -9.146 -6.942 1.00 81.00 91 MET A C 1
ATOM 751 O O . MET A 1 91 ? -7.499 -8.881 -6.692 1.00 81.00 91 MET A O 1
ATOM 755 N N . PRO A 1 92 ? -9.467 -9.813 -6.068 1.00 68.56 92 PRO A N 1
ATOM 756 C CA . PRO A 1 92 ? -9.038 -10.231 -4.734 1.00 68.56 92 PRO A CA 1
ATOM 757 C C . PRO A 1 92 ? -8.052 -11.403 -4.838 1.00 68.56 92 PRO A C 1
ATOM 759 O O . PRO A 1 92 ? -8.368 -12.562 -4.598 1.00 68.56 92 PRO A O 1
ATOM 762 N N . SER A 1 93 ? -6.832 -11.089 -5.258 1.00 77.56 93 SER A N 1
ATOM 763 C CA . SER A 1 93 ? -5.775 -12.041 -5.619 1.00 77.56 93 SER A CA 1
ATOM 764 C C . SER A 1 93 ? -4.579 -11.984 -4.669 1.00 77.56 93 SER A C 1
ATOM 766 O O . SER A 1 93 ? -3.532 -12.556 -4.961 1.00 77.56 93 SER A O 1
ATOM 768 N N . GLY A 1 94 ? -4.690 -11.228 -3.570 1.00 69.69 94 GLY A N 1
ATOM 769 C CA . GLY A 1 94 ? -3.566 -10.975 -2.665 1.00 69.69 94 GLY A CA 1
ATOM 770 C C . GLY A 1 94 ? -2.401 -10.240 -3.339 1.00 69.69 94 GLY A C 1
ATOM 771 O O . GLY A 1 94 ? -1.252 -10.434 -2.965 1.00 69.69 94 GLY A O 1
ATOM 772 N N . GLY A 1 95 ? -2.676 -9.434 -4.373 1.00 74.44 95 GLY A N 1
ATOM 773 C CA . GLY A 1 95 ? -1.667 -8.668 -5.113 1.00 74.44 95 GLY A CA 1
ATOM 774 C C . GLY A 1 95 ? -1.086 -9.368 -6.346 1.00 74.44 95 GLY A C 1
ATOM 775 O O . GLY A 1 95 ? -0.415 -8.709 -7.141 1.00 74.44 95 GLY A O 1
ATOM 776 N N . ALA A 1 96 ? -1.380 -10.654 -6.578 1.00 82.38 96 ALA A N 1
ATOM 777 C CA . ALA A 1 96 ? -0.878 -11.385 -7.746 1.00 82.38 96 ALA A CA 1
ATOM 778 C C . ALA A 1 96 ? -1.393 -10.808 -9.080 1.00 82.38 96 ALA A C 1
ATOM 780 O O . ALA A 1 96 ? -0.636 -10.715 -10.053 1.00 82.38 96 ALA A O 1
ATOM 781 N N . ALA A 1 97 ? -2.656 -10.366 -9.128 1.00 85.81 97 ALA A N 1
ATOM 782 C CA . ALA A 1 97 ? -3.239 -9.758 -10.323 1.00 85.81 97 ALA A CA 1
ATOM 783 C C . ALA A 1 97 ? -2.580 -8.413 -10.651 1.00 85.81 97 ALA A C 1
ATOM 785 O O . ALA A 1 97 ? -2.190 -8.191 -11.795 1.00 85.81 97 ALA A O 1
ATOM 786 N N . GLY A 1 98 ? -2.384 -7.538 -9.659 1.00 85.75 98 GLY A N 1
ATOM 787 C CA . GLY A 1 98 ? -1.695 -6.266 -9.876 1.00 85.75 98 GLY A CA 1
ATOM 788 C C . GLY A 1 98 ? -0.219 -6.449 -10.221 1.00 85.75 98 GLY A C 1
ATOM 789 O O . GLY A 1 98 ? 0.308 -5.738 -11.076 1.00 85.75 98 GLY A O 1
ATOM 790 N N . PHE A 1 99 ? 0.449 -7.432 -9.616 1.00 86.75 99 PHE A N 1
ATOM 791 C CA . PHE A 1 99 ? 1.829 -7.772 -9.956 1.00 86.75 99 PHE A CA 1
ATOM 792 C C . PHE A 1 99 ? 1.955 -8.192 -11.428 1.00 86.75 99 PHE A C 1
ATOM 794 O O . PHE A 1 99 ? 2.774 -7.640 -12.166 1.00 86.75 99 PHE A O 1
ATOM 801 N N . SER A 1 100 ? 1.084 -9.102 -11.871 1.00 88.75 100 SER A N 1
ATOM 802 C CA . SER A 1 100 ? 1.034 -9.591 -13.255 1.00 88.75 100 SER A CA 1
ATOM 803 C C . SER A 1 100 ? 0.667 -8.481 -14.242 1.00 88.75 100 SER A C 1
ATOM 805 O O . SER A 1 100 ? 1.315 -8.329 -15.279 1.00 88.75 100 SER A O 1
ATOM 807 N N . TYR A 1 101 ? -0.325 -7.655 -13.891 1.00 90.94 101 TYR A N 1
ATOM 808 C CA . TYR A 1 101 ? -0.745 -6.505 -14.686 1.00 90.94 101 TYR A CA 1
ATOM 809 C C . TYR A 1 101 ? 0.397 -5.512 -14.894 1.00 90.94 101 TYR A C 1
ATOM 811 O O . TYR A 1 101 ? 0.680 -5.126 -16.029 1.00 90.94 101 TYR A O 1
ATOM 819 N N . LEU A 1 102 ? 1.094 -5.125 -13.819 1.00 89.44 102 LEU A N 1
ATOM 820 C CA . LEU A 1 102 ? 2.194 -4.173 -13.933 1.00 89.44 102 LEU A CA 1
ATOM 821 C C . LEU A 1 102 ? 3.340 -4.751 -14.768 1.00 89.44 102 LEU A C 1
ATOM 823 O O . LEU A 1 102 ? 3.901 -4.033 -15.590 1.00 89.44 102 LEU A O 1
ATOM 827 N N . GLY A 1 103 ? 3.671 -6.035 -14.597 1.00 90.81 103 GLY A N 1
ATOM 828 C CA . GLY A 1 103 ? 4.670 -6.703 -15.433 1.00 90.81 103 GLY A CA 1
ATOM 829 C C . GLY A 1 103 ? 4.321 -6.629 -16.921 1.00 90.81 103 GLY A C 1
ATOM 830 O O . GLY A 1 103 ? 5.162 -6.257 -17.741 1.00 90.81 103 GLY A O 1
ATOM 831 N N . TRP A 1 104 ? 3.060 -6.897 -17.263 1.00 92.62 104 TRP A N 1
ATOM 832 C CA . TRP A 1 104 ? 2.557 -6.797 -18.630 1.00 92.62 104 TRP A CA 1
ATOM 833 C C . TRP A 1 104 ? 2.583 -5.359 -19.170 1.00 92.62 104 TRP A C 1
ATOM 835 O O . TRP A 1 104 ? 3.142 -5.130 -20.244 1.00 92.62 104 TRP A O 1
ATOM 845 N N . VAL A 1 105 ? 2.065 -4.374 -18.429 1.00 91.94 105 VAL A N 1
ATOM 846 C CA . VAL A 1 105 ? 2.083 -2.961 -18.849 1.00 91.94 105 VAL A CA 1
ATOM 847 C C . VAL A 1 105 ? 3.514 -2.470 -19.058 1.00 91.94 105 VAL A C 1
ATOM 849 O O . VAL A 1 105 ? 3.834 -1.894 -20.095 1.00 91.94 105 VAL A O 1
ATOM 852 N N . LEU A 1 106 ? 4.407 -2.731 -18.103 1.00 92.06 106 LEU A N 1
ATOM 853 C CA . LEU A 1 106 ? 5.798 -2.291 -18.179 1.00 92.06 106 LEU A CA 1
ATOM 854 C C . LEU A 1 106 ? 6.557 -2.960 -19.336 1.00 92.06 106 LEU A C 1
ATOM 856 O O . LEU A 1 106 ? 7.420 -2.319 -19.942 1.00 92.06 106 LEU A O 1
ATOM 860 N N . SER A 1 107 ? 6.209 -4.201 -19.699 1.00 92.38 107 SER A N 1
ATOM 861 C CA . SER A 1 107 ? 6.793 -4.876 -20.867 1.00 92.38 107 SER A CA 1
ATOM 862 C C . SER A 1 107 ? 6.485 -4.143 -22.179 1.00 92.38 107 SER A C 1
ATOM 864 O O . SER A 1 107 ? 7.373 -3.995 -23.019 1.00 92.38 107 SER A O 1
ATOM 866 N N . ARG A 1 108 ? 5.279 -3.566 -22.314 1.00 90.62 108 ARG A N 1
ATOM 867 C CA . ARG A 1 108 ? 4.890 -2.724 -23.463 1.00 90.62 108 ARG A CA 1
ATOM 868 C C . ARG A 1 108 ? 5.665 -1.407 -23.529 1.00 90.62 108 ARG A C 1
ATOM 870 O O . ARG A 1 108 ? 5.753 -0.802 -24.590 1.00 90.62 108 ARG A O 1
ATOM 877 N N . HIS A 1 109 ? 6.266 -0.993 -22.416 1.00 89.38 109 HIS A N 1
ATOM 878 C CA . HIS A 1 109 ? 7.150 0.169 -22.320 1.00 89.38 109 HIS A CA 1
ATOM 879 C C . HIS A 1 109 ? 8.647 -0.203 -22.316 1.00 89.38 109 HIS A C 1
ATOM 881 O O . HIS A 1 109 ? 9.491 0.603 -21.918 1.00 89.38 109 HIS A O 1
ATOM 887 N N . GLY A 1 110 ? 8.999 -1.421 -22.745 1.00 88.44 110 GLY A N 1
ATOM 888 C CA . GLY A 1 110 ? 10.389 -1.860 -22.905 1.00 88.44 110 GLY A CA 1
ATOM 889 C C . GLY A 1 110 ? 11.126 -2.152 -21.593 1.00 88.44 110 GLY A C 1
ATOM 890 O O . GLY A 1 110 ? 12.358 -2.209 -21.564 1.00 88.44 110 GLY A O 1
ATOM 891 N N . VAL A 1 111 ? 10.409 -2.323 -20.479 1.00 92.12 111 VAL A N 1
ATOM 892 C CA . VAL A 1 111 ? 11.012 -2.711 -19.198 1.00 92.12 111 VAL A CA 1
ATOM 893 C C . VAL A 1 111 ? 11.171 -4.229 -19.146 1.00 92.12 111 VAL A C 1
ATOM 895 O O . VAL A 1 111 ? 10.217 -4.978 -19.343 1.00 92.12 111 VAL A O 1
ATOM 898 N N . ARG A 1 112 ? 12.387 -4.699 -18.847 1.00 92.06 112 ARG A N 1
ATOM 899 C CA . ARG A 1 112 ? 12.674 -6.138 -18.713 1.00 92.06 112 ARG A CA 1
ATOM 900 C C . ARG A 1 112 ? 11.915 -6.726 -17.509 1.00 92.06 112 ARG A C 1
ATOM 902 O O . ARG A 1 112 ? 11.885 -6.064 -16.467 1.00 92.06 112 ARG A O 1
ATOM 909 N N . PRO A 1 113 ? 11.411 -7.974 -17.577 1.00 88.31 113 PRO A N 1
ATOM 910 C CA . PRO A 1 113 ? 10.650 -8.597 -16.486 1.00 88.31 113 PRO A CA 1
ATOM 911 C C . PRO A 1 113 ? 11.348 -8.565 -15.117 1.00 88.31 113 PRO A C 1
ATOM 913 O O . PRO A 1 113 ? 10.719 -8.252 -14.107 1.00 88.31 113 PRO A O 1
ATOM 916 N N . GLY A 1 114 ? 12.668 -8.786 -15.078 1.00 88.12 114 GLY A N 1
ATOM 917 C CA . GLY A 1 114 ? 13.445 -8.693 -13.835 1.00 88.12 114 GLY A CA 1
ATOM 918 C C . GLY A 1 114 ? 13.445 -7.288 -13.217 1.00 88.12 114 GLY A C 1
ATOM 919 O O . GLY A 1 114 ? 13.334 -7.145 -12.005 1.00 88.12 114 GLY A O 1
ATOM 920 N N . ARG A 1 115 ? 13.476 -6.225 -14.036 1.00 89.12 115 ARG A N 1
ATOM 921 C CA . ARG A 1 115 ? 13.382 -4.839 -13.536 1.00 89.12 115 ARG A CA 1
ATOM 922 C C . ARG A 1 115 ? 11.974 -4.500 -13.056 1.00 89.12 115 ARG A C 1
ATOM 924 O O . ARG A 1 115 ? 11.838 -3.799 -12.061 1.00 89.12 115 ARG A O 1
ATOM 931 N N . ALA A 1 116 ? 10.944 -4.994 -13.744 1.00 89.44 116 ALA A N 1
ATOM 932 C CA . ALA A 1 116 ? 9.556 -4.834 -13.312 1.00 89.44 116 ALA A CA 1
ATOM 933 C C . ALA A 1 116 ? 9.310 -5.518 -11.954 1.00 89.44 116 ALA A C 1
ATOM 935 O O . ALA A 1 116 ? 8.687 -4.932 -11.072 1.00 89.44 116 ALA A O 1
ATOM 936 N N . THR A 1 117 ? 9.884 -6.710 -11.763 1.00 88.38 117 THR A N 1
ATOM 937 C CA . THR A 1 117 ? 9.867 -7.446 -10.489 1.00 88.38 117 THR A CA 1
ATOM 938 C C . THR A 1 117 ? 10.562 -6.652 -9.384 1.00 88.38 117 THR A C 1
ATOM 940 O O . THR A 1 117 ? 9.955 -6.389 -8.351 1.00 88.38 117 THR A O 1
ATOM 943 N N . MET A 1 118 ? 11.781 -6.161 -9.629 1.00 87.38 118 MET A N 1
ATOM 944 C CA . MET A 1 118 ? 12.501 -5.325 -8.659 1.00 87.38 118 MET A CA 1
ATOM 945 C C . MET A 1 118 ? 11.742 -4.043 -8.300 1.00 87.38 118 MET A C 1
ATOM 947 O O . MET A 1 118 ? 11.705 -3.652 -7.136 1.00 87.38 118 MET A O 1
ATOM 951 N N . ALA A 1 119 ? 11.079 -3.409 -9.270 1.00 88.62 119 ALA A N 1
ATOM 952 C CA . ALA A 1 119 ? 10.265 -2.225 -9.012 1.00 88.62 119 ALA A CA 1
ATOM 953 C C . ALA A 1 119 ? 9.074 -2.524 -8.077 1.00 88.62 119 ALA A C 1
ATOM 955 O O . ALA A 1 119 ? 8.728 -1.690 -7.242 1.00 88.62 119 ALA A O 1
ATOM 956 N N . GLN A 1 120 ? 8.477 -3.716 -8.173 1.00 86.81 120 GLN A N 1
ATOM 957 C CA . GLN A 1 120 ? 7.426 -4.158 -7.250 1.00 86.81 120 GLN A CA 1
ATOM 958 C C . GLN A 1 120 ? 7.965 -4.461 -5.851 1.00 86.81 120 GLN A C 1
ATOM 960 O O . GLN A 1 120 ? 7.341 -4.051 -4.876 1.00 86.81 120 GLN A O 1
ATOM 965 N N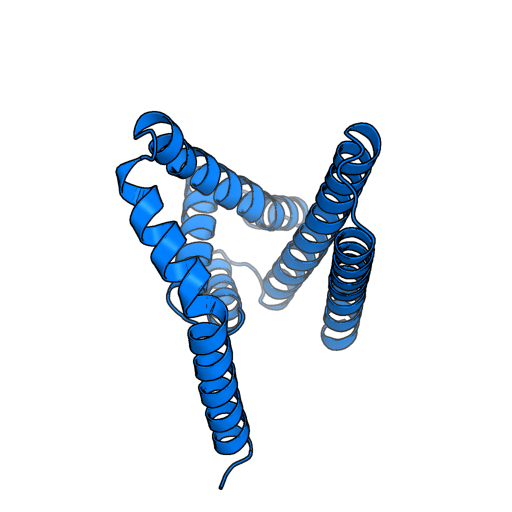 . ILE A 1 121 ? 9.124 -5.119 -5.735 1.00 85.00 121 ILE A N 1
ATOM 966 C CA . ILE A 1 121 ? 9.770 -5.365 -4.431 1.00 85.00 121 ILE A CA 1
ATOM 967 C C . ILE A 1 121 ? 10.020 -4.038 -3.719 1.00 85.00 121 ILE A C 1
ATOM 969 O O . ILE A 1 121 ? 9.658 -3.880 -2.556 1.00 85.00 121 ILE A O 1
ATOM 973 N N . ILE A 1 122 ? 10.572 -3.058 -4.439 1.00 86.44 122 ILE A N 1
ATOM 974 C CA . ILE A 1 122 ? 10.828 -1.718 -3.903 1.00 86.44 122 ILE A CA 1
ATOM 975 C C . ILE A 1 122 ? 9.530 -1.047 -3.473 1.00 86.44 122 ILE A C 1
ATOM 977 O O . ILE A 1 122 ? 9.484 -0.478 -2.388 1.00 86.44 122 ILE A O 1
ATOM 981 N N . ARG A 1 123 ? 8.463 -1.141 -4.276 1.00 85.50 123 ARG A N 1
ATOM 982 C CA . ARG A 1 123 ? 7.148 -0.627 -3.879 1.00 85.50 123 ARG A CA 1
ATOM 983 C C . ARG A 1 123 ? 6.684 -1.250 -2.567 1.00 85.50 123 ARG A C 1
ATOM 985 O O . ARG A 1 123 ? 6.329 -0.503 -1.667 1.00 85.50 123 ARG A O 1
ATOM 992 N N . PHE A 1 124 ? 6.691 -2.577 -2.441 1.00 83.06 124 PHE A N 1
ATOM 993 C CA . PHE A 1 124 ? 6.243 -3.237 -1.213 1.00 83.06 124 PHE A CA 1
ATOM 994 C C . PHE A 1 124 ? 7.103 -2.847 -0.012 1.00 83.06 124 PHE A C 1
ATOM 996 O O . PHE A 1 124 ? 6.556 -2.430 1.005 1.00 83.06 124 PHE A O 1
ATOM 1003 N N . ALA A 1 125 ? 8.429 -2.899 -0.149 1.00 85.38 125 ALA A N 1
ATOM 1004 C CA . ALA A 1 125 ? 9.349 -2.523 0.917 1.00 85.38 125 ALA A CA 1
ATOM 1005 C C . ALA A 1 125 ? 9.135 -1.071 1.368 1.00 85.38 125 ALA A C 1
ATOM 1007 O O . ALA A 1 125 ? 8.976 -0.815 2.558 1.00 85.38 125 ALA A O 1
ATOM 1008 N N . LEU A 1 126 ? 9.051 -0.121 0.433 1.00 87.81 126 LEU A N 1
ATOM 1009 C CA . LEU A 1 126 ? 8.811 1.284 0.763 1.00 87.81 126 LEU A CA 1
ATOM 1010 C C . LEU A 1 126 ? 7.416 1.521 1.347 1.00 87.81 126 LEU A C 1
ATOM 1012 O O . LEU A 1 126 ? 7.286 2.334 2.259 1.00 87.81 126 LEU A O 1
ATOM 1016 N N . THR A 1 127 ? 6.382 0.814 0.881 1.00 87.06 127 THR A N 1
ATOM 1017 C CA . THR A 1 127 ? 5.038 0.894 1.471 1.00 87.06 127 THR A CA 1
ATOM 1018 C C . THR A 1 127 ? 5.041 0.397 2.916 1.00 87.06 127 THR A C 1
ATOM 1020 O O . THR A 1 127 ? 4.494 1.078 3.779 1.00 87.06 127 THR A O 1
ATOM 1023 N N . PHE A 1 128 ? 5.687 -0.734 3.211 1.00 86.06 128 PHE A N 1
ATOM 1024 C CA . PHE A 1 128 ? 5.777 -1.249 4.579 1.00 86.06 128 PHE A CA 1
ATOM 1025 C C . PHE A 1 128 ? 6.630 -0.360 5.483 1.00 86.06 128 PHE A C 1
ATOM 1027 O O . PHE A 1 128 ? 6.225 -0.086 6.609 1.00 86.06 128 PHE A O 1
ATOM 1034 N N . ILE A 1 129 ? 7.762 0.153 4.994 1.00 88.00 129 ILE A N 1
ATOM 1035 C CA . ILE A 1 129 ? 8.578 1.121 5.740 1.00 88.00 129 ILE A CA 1
ATOM 1036 C C . ILE A 1 129 ? 7.757 2.378 6.043 1.00 88.00 129 ILE A C 1
ATOM 1038 O O . ILE A 1 129 ? 7.711 2.816 7.189 1.00 88.00 129 ILE A O 1
ATOM 1042 N N . SER A 1 130 ? 7.056 2.924 5.045 1.00 90.12 130 SER A N 1
ATOM 1043 C CA . SER A 1 130 ? 6.189 4.096 5.228 1.00 90.12 130 SER A CA 1
ATOM 1044 C C . SER A 1 130 ? 5.088 3.822 6.250 1.00 90.12 130 SER A C 1
ATOM 1046 O O . SER A 1 130 ? 4.820 4.661 7.104 1.00 90.12 130 SER A O 1
ATOM 1048 N N . PHE A 1 131 ? 4.485 2.631 6.207 1.00 90.12 131 PHE A N 1
ATOM 1049 C CA . PHE A 1 131 ? 3.485 2.205 7.179 1.00 90.12 131 PHE A CA 1
ATOM 1050 C C . PHE A 1 131 ? 4.055 2.144 8.601 1.00 90.12 131 PHE A C 1
ATOM 1052 O O . PHE A 1 131 ? 3.450 2.704 9.508 1.00 90.12 131 PHE A O 1
ATOM 1059 N N . VAL A 1 132 ? 5.229 1.536 8.800 1.00 89.75 132 VAL A N 1
ATOM 1060 C CA . VAL A 1 132 ? 5.886 1.470 10.118 1.00 89.75 132 VAL A CA 1
ATOM 1061 C C . VAL A 1 132 ? 6.222 2.870 10.635 1.00 89.75 132 VAL A C 1
ATOM 1063 O O . VAL A 1 132 ? 5.984 3.154 11.804 1.00 89.75 132 VAL A O 1
ATOM 1066 N N . LEU A 1 133 ? 6.715 3.770 9.778 1.00 91.81 133 LEU A N 1
ATOM 1067 C CA . LEU A 1 133 ? 7.004 5.154 10.166 1.00 91.81 133 LEU A CA 1
ATOM 1068 C C . LEU A 1 133 ? 5.738 5.901 10.605 1.00 91.81 133 LEU A C 1
ATOM 1070 O O . LEU A 1 133 ? 5.733 6.523 11.666 1.00 91.81 133 LEU A O 1
ATOM 1074 N N . ILE A 1 134 ? 4.652 5.801 9.830 1.00 92.06 134 ILE A N 1
ATOM 1075 C CA . ILE A 1 134 ? 3.358 6.399 10.190 1.00 92.06 134 ILE A CA 1
ATOM 1076 C C . ILE A 1 134 ? 2.833 5.794 11.495 1.00 92.06 134 ILE A C 1
ATOM 1078 O O . ILE A 1 134 ? 2.348 6.525 12.354 1.00 92.06 134 ILE A O 1
ATOM 1082 N N . LEU A 1 135 ? 2.963 4.479 11.670 1.00 91.94 135 LEU A N 1
ATOM 1083 C CA . LEU A 1 135 ? 2.526 3.778 12.873 1.00 91.94 135 LEU A CA 1
ATOM 1084 C C . LEU A 1 135 ? 3.286 4.257 14.115 1.00 91.94 135 LEU A C 1
ATOM 1086 O O . LEU A 1 135 ? 2.664 4.502 15.144 1.00 91.94 135 LEU A O 1
ATOM 1090 N N . VAL A 1 136 ? 4.605 4.450 14.021 1.00 89.88 136 VAL A N 1
ATOM 1091 C CA . VAL A 1 136 ? 5.417 5.003 15.118 1.00 89.88 136 VAL A CA 1
ATOM 1092 C C . VAL A 1 136 ? 4.952 6.413 15.476 1.00 89.88 136 VAL A C 1
ATOM 1094 O O . VAL A 1 136 ? 4.718 6.693 16.650 1.00 89.88 136 VAL A O 1
ATOM 1097 N N . VAL A 1 137 ? 4.760 7.286 14.482 1.00 92.44 137 VAL A N 1
ATOM 1098 C CA . VAL A 1 137 ? 4.259 8.653 14.709 1.00 92.44 137 VAL A CA 1
ATOM 1099 C C . VAL A 1 137 ? 2.873 8.630 15.359 1.00 92.44 137 VAL A C 1
ATOM 1101 O O . VAL A 1 137 ? 2.637 9.362 16.318 1.00 92.44 137 VAL A O 1
ATOM 1104 N N . ALA A 1 138 ? 1.975 7.760 14.894 1.00 90.69 138 ALA A N 1
ATOM 1105 C CA . ALA A 1 138 ? 0.636 7.610 15.455 1.00 90.69 138 ALA A CA 1
ATOM 1106 C C . ALA A 1 138 ? 0.672 7.129 16.914 1.00 90.69 138 ALA A C 1
ATOM 1108 O O . ALA A 1 138 ? -0.029 7.681 17.758 1.00 90.69 138 ALA A O 1
ATOM 1109 N N . VAL A 1 139 ? 1.517 6.144 17.236 1.00 87.94 139 VAL A N 1
ATOM 1110 C CA . VAL A 1 139 ? 1.691 5.656 18.612 1.00 87.94 139 VAL A CA 1
ATOM 1111 C C . VAL A 1 139 ? 2.257 6.755 19.510 1.00 87.94 139 VAL A C 1
ATOM 1113 O O . VAL A 1 139 ? 1.760 6.934 20.619 1.00 87.94 139 VAL A O 1
ATOM 1116 N N . ILE A 1 140 ? 3.235 7.539 19.047 1.00 88.50 140 ILE A N 1
ATOM 1117 C CA . ILE A 1 140 ? 3.744 8.687 19.812 1.00 88.50 140 ILE A CA 1
ATOM 1118 C C . ILE A 1 140 ? 2.616 9.691 20.077 1.00 88.50 140 ILE A C 1
ATOM 1120 O O . ILE A 1 140 ? 2.414 10.072 21.226 1.00 88.50 140 ILE A O 1
ATOM 1124 N N . GLY A 1 141 ? 1.840 10.063 19.053 1.00 89.38 141 GLY A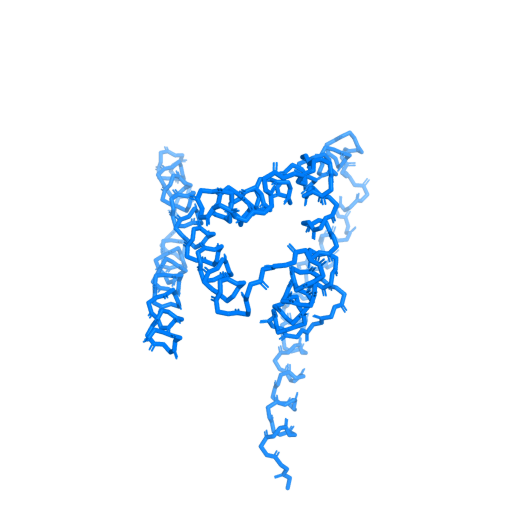 N 1
ATOM 1125 C CA . GLY A 1 141 ? 0.708 10.983 19.201 1.00 89.38 141 GLY A CA 1
ATOM 1126 C C . GLY A 1 141 ? -0.314 10.501 20.234 1.00 89.38 141 GLY A C 1
ATOM 1127 O O . GLY A 1 141 ? -0.636 11.221 21.173 1.00 89.38 141 GLY A O 1
ATOM 1128 N N . LEU A 1 142 ? -0.733 9.236 20.140 1.00 88.38 142 LEU A N 1
ATOM 1129 C CA . LEU A 1 142 ? -1.655 8.632 21.107 1.00 88.38 142 LEU A CA 1
ATOM 1130 C C . LEU A 1 142 ? -1.072 8.568 22.529 1.00 88.38 142 LEU A C 1
ATOM 1132 O O . LEU A 1 142 ? -1.824 8.642 23.503 1.00 88.38 142 LEU A O 1
ATOM 1136 N N . THR A 1 143 ? 0.252 8.416 22.660 1.00 85.69 143 THR A N 1
ATOM 1137 C CA . THR A 1 143 ? 0.939 8.421 23.963 1.00 85.69 143 THR A CA 1
ATOM 1138 C C . THR A 1 143 ? 0.823 9.793 24.619 1.00 85.69 143 THR A C 1
ATOM 1140 O O . THR A 1 143 ? 0.536 9.879 25.810 1.00 85.69 143 THR A O 1
ATOM 1143 N N . LEU A 1 144 ? 1.013 10.862 23.840 1.00 87.44 144 LEU A N 1
ATOM 1144 C CA . LEU A 1 144 ? 0.911 12.243 24.315 1.00 87.44 144 LEU A CA 1
ATOM 1145 C C . LEU A 1 144 ? -0.528 12.612 24.702 1.00 87.44 144 LEU A C 1
ATOM 1147 O O . LEU A 1 144 ? -0.740 13.277 25.715 1.00 87.44 144 LEU A O 1
ATOM 1151 N N . ASP A 1 145 ? -1.517 12.105 23.966 1.00 84.81 145 ASP A N 1
ATOM 1152 C CA . ASP A 1 145 ? -2.940 12.321 24.254 1.00 84.81 145 ASP A CA 1
ATOM 1153 C C . ASP A 1 145 ? -3.461 11.496 25.448 1.00 84.81 145 ASP A C 1
ATOM 1155 O O . ASP A 1 145 ? -4.637 11.592 25.797 1.00 84.81 145 ASP A O 1
ATOM 1159 N N . HIS A 1 146 ? -2.613 10.678 26.089 1.00 80.50 146 HIS A N 1
ATOM 1160 C CA . HIS A 1 146 ? -2.971 9.778 27.197 1.00 80.50 146 HIS A CA 1
ATOM 1161 C C . HIS A 1 146 ? -4.103 8.780 26.863 1.00 80.50 146 HIS A C 1
ATOM 1163 O O . HIS A 1 146 ? -4.686 8.170 27.758 1.00 80.50 146 HIS A O 1
ATOM 1169 N N . GLN A 1 147 ? -4.395 8.554 25.576 1.00 75.06 147 GLN A N 1
ATOM 1170 C CA . GLN A 1 147 ? -5.452 7.641 25.110 1.00 75.06 147 GLN A CA 1
ATOM 1171 C C . GLN A 1 147 ? -4.944 6.220 24.826 1.00 75.06 147 GLN A C 1
ATOM 1173 O O . GLN A 1 147 ? -5.626 5.405 24.200 1.00 75.06 147 GLN A O 1
ATOM 1178 N N . ILE A 1 148 ? -3.730 5.893 25.269 1.00 77.31 148 ILE A N 1
ATOM 1179 C CA . ILE A 1 148 ? -3.132 4.590 25.001 1.00 77.31 148 ILE A CA 1
ATOM 1180 C C . ILE A 1 148 ? -3.646 3.516 25.961 1.00 77.31 148 ILE A C 1
ATOM 1182 O O . ILE A 1 148 ? -3.388 3.523 27.162 1.00 77.31 148 ILE A O 1
ATOM 1186 N N . ASN A 1 149 ? -4.312 2.517 25.381 1.00 85.50 149 ASN A N 1
ATOM 1187 C CA . ASN A 1 149 ? -4.608 1.241 26.023 1.00 85.50 149 ASN A CA 1
ATOM 1188 C C . ASN A 1 149 ? -3.506 0.214 25.690 1.00 85.50 149 ASN A C 1
ATOM 1190 O O . ASN A 1 149 ? -2.991 0.173 24.569 1.00 85.50 149 ASN A O 1
ATOM 1194 N N . ARG A 1 150 ? -3.194 -0.679 26.637 1.00 85.12 150 ARG A N 1
ATOM 1195 C CA . ARG A 1 150 ? -2.274 -1.814 26.465 1.00 85.12 150 ARG A CA 1
ATOM 1196 C C . ARG A 1 150 ? -2.595 -2.650 25.223 1.00 85.12 150 ARG A C 1
ATOM 1198 O O . ARG A 1 150 ? -1.676 -3.073 24.528 1.00 85.12 150 ARG A O 1
ATOM 1205 N N . THR A 1 151 ? -3.875 -2.840 24.902 1.00 85.88 151 THR A N 1
ATOM 1206 C CA . THR A 1 151 ? -4.298 -3.569 23.695 1.00 85.88 151 THR A CA 1
ATOM 1207 C C . THR A 1 151 ? -3.845 -2.873 22.410 1.00 85.88 151 THR A C 1
ATOM 1209 O O . THR A 1 151 ? -3.354 -3.535 21.501 1.00 85.88 151 THR A O 1
ATOM 1212 N N . ILE A 1 152 ? -3.940 -1.540 22.349 1.00 86.31 152 ILE A N 1
ATOM 1213 C CA . ILE A 1 152 ? -3.511 -0.751 21.183 1.00 86.31 152 ILE A CA 1
ATOM 1214 C C . ILE A 1 152 ? -1.996 -0.866 21.001 1.00 86.31 152 ILE A C 1
ATOM 1216 O O . ILE A 1 152 ? -1.534 -1.067 19.882 1.00 86.31 152 ILE A O 1
ATOM 1220 N N . ILE A 1 153 ? -1.221 -0.818 22.092 1.00 85.75 153 ILE A N 1
ATOM 1221 C CA . ILE A 1 153 ? 0.236 -1.025 22.034 1.00 85.75 153 ILE A CA 1
ATOM 1222 C C . ILE A 1 153 ? 0.556 -2.403 21.449 1.00 85.75 153 ILE A C 1
ATOM 1224 O O . ILE A 1 153 ? 1.364 -2.503 20.529 1.00 85.75 153 ILE A O 1
ATOM 1228 N N . VAL A 1 154 ? -0.078 -3.462 21.962 1.00 89.56 154 VAL A N 1
ATOM 1229 C CA . VAL A 1 154 ? 0.182 -4.836 21.505 1.00 89.56 154 VAL A CA 1
ATOM 1230 C C . VAL A 1 154 ? -0.155 -4.989 20.025 1.00 89.56 154 VAL A C 1
ATOM 1232 O O . VAL A 1 154 ? 0.667 -5.507 19.274 1.00 89.56 154 VAL A O 1
ATOM 1235 N N . ILE A 1 155 ? -1.316 -4.495 19.585 1.00 90.56 155 ILE A N 1
ATOM 1236 C CA . ILE A 1 155 ? -1.717 -4.547 18.174 1.00 90.56 155 ILE A CA 1
ATOM 1237 C C . ILE A 1 155 ? -0.711 -3.789 17.302 1.00 90.56 155 ILE A C 1
ATOM 1239 O O . ILE A 1 155 ? -0.256 -4.331 16.298 1.00 90.56 155 ILE A O 1
ATOM 1243 N N . SER A 1 156 ? -0.302 -2.582 17.696 1.00 89.62 156 SER A N 1
ATOM 1244 C CA . SER A 1 156 ? 0.690 -1.796 16.954 1.00 89.62 156 SER A CA 1
ATOM 1245 C C . SER A 1 156 ? 2.043 -2.503 16.859 1.00 89.62 156 SER A C 1
ATOM 1247 O O . SER A 1 156 ? 2.637 -2.542 15.785 1.00 89.62 156 SER A O 1
ATOM 1249 N N . ILE A 1 157 ? 2.519 -3.128 17.940 1.00 88.56 157 ILE A N 1
ATOM 1250 C CA . ILE A 1 157 ? 3.763 -3.914 17.919 1.00 88.56 157 ILE A CA 1
ATOM 1251 C C . ILE A 1 157 ? 3.629 -5.109 16.970 1.00 88.56 157 ILE A C 1
ATOM 1253 O O . ILE A 1 157 ? 4.512 -5.336 16.145 1.00 88.56 157 ILE A O 1
ATOM 1257 N N . VAL A 1 158 ? 2.522 -5.855 17.043 1.00 93.44 158 VAL A N 1
ATOM 1258 C CA . VAL A 1 158 ? 2.273 -7.005 16.160 1.00 93.44 158 VAL A CA 1
ATOM 1259 C C . VAL A 1 158 ? 2.221 -6.568 14.697 1.00 93.44 158 VAL A C 1
ATOM 1261 O O . VAL A 1 158 ? 2.841 -7.210 13.853 1.00 93.44 158 VAL A O 1
ATOM 1264 N N . LEU A 1 159 ? 1.549 -5.457 14.387 1.00 90.69 159 LEU A N 1
ATOM 1265 C CA . LEU A 1 159 ? 1.489 -4.901 13.034 1.00 90.69 159 LEU A CA 1
ATOM 1266 C C . LEU A 1 159 ? 2.865 -4.447 12.537 1.00 90.69 159 LEU A C 1
ATOM 1268 O O . LEU A 1 159 ? 3.213 -4.720 11.389 1.00 90.69 159 LEU A O 1
ATOM 1272 N N . ALA A 1 160 ? 3.666 -3.802 13.388 1.00 89.19 160 ALA A N 1
ATOM 1273 C CA . ALA A 1 160 ? 5.026 -3.401 13.045 1.00 89.19 160 ALA A CA 1
ATOM 1274 C C . ALA A 1 160 ? 5.909 -4.622 12.742 1.00 89.19 160 ALA A C 1
ATOM 1276 O O . ALA A 1 160 ? 6.573 -4.666 11.706 1.00 89.19 160 ALA A O 1
ATOM 1277 N N . LEU A 1 161 ? 5.871 -5.644 13.603 1.00 90.12 161 LEU A N 1
ATOM 1278 C CA . LEU A 1 161 ? 6.614 -6.890 13.405 1.00 90.12 161 LEU A CA 1
ATOM 1279 C C . LEU A 1 161 ? 6.152 -7.634 12.149 1.00 90.12 161 LEU A C 1
ATOM 1281 O O . LEU A 1 161 ? 6.989 -8.114 11.390 1.00 90.12 161 LEU A O 1
ATOM 1285 N N . ALA A 1 162 ? 4.844 -7.691 11.891 1.00 90.31 162 ALA A N 1
ATOM 1286 C CA . ALA A 1 162 ? 4.295 -8.304 10.687 1.00 90.31 162 ALA A CA 1
ATOM 1287 C C . ALA A 1 162 ? 4.724 -7.558 9.414 1.00 90.31 162 ALA A C 1
ATOM 1289 O O . ALA A 1 162 ? 5.083 -8.196 8.427 1.00 90.31 162 ALA A O 1
ATOM 1290 N N . ALA A 1 163 ? 4.745 -6.222 9.432 1.00 87.12 163 ALA A N 1
ATOM 1291 C CA . ALA A 1 163 ? 5.197 -5.409 8.305 1.00 87.12 163 ALA A CA 1
ATOM 1292 C C . ALA A 1 163 ? 6.694 -5.609 8.012 1.00 87.12 163 ALA A C 1
ATOM 1294 O O . ALA A 1 163 ? 7.081 -5.839 6.863 1.00 87.12 163 ALA A O 1
ATOM 1295 N N . VAL A 1 164 ? 7.540 -5.571 9.047 1.00 85.81 164 VAL A N 1
ATOM 1296 C CA . VAL A 1 164 ? 8.991 -5.784 8.913 1.00 85.81 164 VAL A CA 1
ATOM 1297 C C . VAL A 1 164 ? 9.289 -7.224 8.492 1.00 85.81 164 VAL A C 1
ATOM 1299 O O . VAL A 1 164 ? 10.007 -7.442 7.516 1.00 85.81 164 VAL A O 1
ATOM 1302 N N . GLY A 1 165 ? 8.697 -8.205 9.175 1.00 87.00 165 GLY A N 1
ATOM 1303 C CA . GLY A 1 165 ? 8.870 -9.626 8.881 1.00 87.00 165 GLY A CA 1
ATOM 1304 C C . GLY A 1 165 ? 8.359 -10.003 7.492 1.00 87.00 165 GLY A C 1
ATOM 1305 O O . GLY A 1 165 ? 9.055 -10.691 6.751 1.00 87.00 165 GLY A O 1
ATOM 1306 N N . GLY A 1 166 ? 7.192 -9.489 7.096 1.00 83.19 166 GLY A N 1
ATOM 1307 C CA . GLY A 1 166 ? 6.634 -9.680 5.757 1.00 83.19 166 GLY A CA 1
ATOM 1308 C C . GLY A 1 166 ? 7.526 -9.093 4.663 1.00 83.19 166 GLY A C 1
ATOM 1309 O O . GLY A 1 166 ? 7.733 -9.729 3.632 1.00 83.19 166 GLY A O 1
ATOM 1310 N N . THR A 1 167 ? 8.125 -7.923 4.907 1.00 80.19 167 THR A N 1
ATOM 1311 C CA . THR A 1 167 ? 9.085 -7.314 3.974 1.00 80.19 167 THR A CA 1
ATOM 1312 C C . THR A 1 167 ? 10.361 -8.144 3.857 1.00 80.19 167 THR A C 1
ATOM 1314 O O . THR A 1 167 ? 10.802 -8.428 2.745 1.00 80.19 167 THR A O 1
ATOM 1317 N N . ALA A 1 168 ? 10.939 -8.571 4.983 1.00 84.00 168 ALA A N 1
ATOM 1318 C CA . ALA A 1 168 ? 12.144 -9.397 4.998 1.00 84.00 168 ALA A CA 1
ATOM 1319 C C . ALA A 1 168 ? 11.922 -10.741 4.287 1.00 84.00 168 ALA A C 1
ATOM 1321 O O . ALA A 1 168 ? 12.745 -11.155 3.474 1.00 84.00 168 ALA A O 1
ATOM 1322 N N . LEU A 1 169 ? 10.777 -11.383 4.531 1.00 82.25 169 LEU A N 1
ATOM 1323 C CA . LEU A 1 169 ? 10.388 -12.631 3.881 1.00 82.25 169 LEU A CA 1
ATOM 1324 C C . LEU A 1 169 ? 10.169 -12.448 2.374 1.00 82.25 169 LEU A C 1
ATOM 1326 O O . LEU A 1 169 ? 10.623 -13.277 1.590 1.00 82.25 169 LEU A O 1
ATOM 1330 N N . ALA A 1 170 ? 9.535 -11.352 1.948 1.00 74.50 170 ALA A N 1
ATOM 1331 C CA . ALA A 1 170 ? 9.376 -11.042 0.528 1.00 74.50 170 ALA A CA 1
ATOM 1332 C C . ALA A 1 170 ? 10.730 -10.832 -0.170 1.00 74.50 170 ALA A C 1
ATOM 1334 O O . ALA A 1 170 ? 10.925 -11.322 -1.279 1.00 74.50 170 ALA A O 1
ATOM 1335 N N . ILE A 1 171 ? 11.674 -10.145 0.482 1.00 77.19 171 ILE A N 1
ATOM 1336 C CA . ILE A 1 171 ? 13.035 -9.978 -0.041 1.00 77.19 171 ILE A CA 1
ATOM 1337 C C . ILE A 1 171 ? 13.744 -11.334 -0.124 1.00 77.19 171 ILE A C 1
ATOM 1339 O O . ILE A 1 171 ? 14.331 -11.623 -1.155 1.00 77.19 171 ILE A O 1
ATOM 1343 N N . TYR A 1 172 ? 13.648 -12.176 0.909 1.00 79.56 172 TYR A N 1
ATOM 1344 C CA . TYR A 1 172 ? 14.291 -13.494 0.946 1.00 79.56 172 TYR A CA 1
ATOM 1345 C C . TYR A 1 172 ? 13.753 -14.481 -0.100 1.00 79.56 172 TYR A C 1
ATOM 1347 O O . TYR A 1 172 ? 14.507 -15.278 -0.637 1.00 79.56 172 TYR A O 1
ATOM 1355 N N . ILE A 1 173 ? 12.447 -14.462 -0.385 1.00 74.12 173 ILE A N 1
ATOM 1356 C CA . ILE A 1 173 ? 11.852 -15.373 -1.378 1.00 74.12 173 ILE A CA 1
ATOM 1357 C C . ILE A 1 173 ? 12.208 -14.952 -2.811 1.00 74.12 173 ILE A C 1
ATOM 1359 O O . ILE A 1 173 ? 12.273 -15.800 -3.700 1.00 74.12 173 ILE A O 1
ATOM 1363 N N . ILE A 1 174 ? 12.363 -13.647 -3.056 1.00 66.44 174 ILE A N 1
ATOM 1364 C CA . ILE A 1 174 ? 12.528 -13.103 -4.410 1.00 66.44 174 ILE A CA 1
ATOM 1365 C C . ILE A 1 174 ? 14.004 -12.841 -4.765 1.00 66.44 174 ILE A C 1
ATOM 1367 O O . ILE A 1 174 ? 14.344 -12.878 -5.950 1.00 66.44 174 ILE A O 1
ATOM 1371 N N . GLY A 1 175 ? 14.850 -12.527 -3.780 1.00 57.22 175 GLY A N 1
ATOM 1372 C CA . GLY A 1 175 ? 16.290 -12.282 -3.933 1.00 57.22 175 GLY A CA 1
ATOM 1373 C C . GLY A 1 175 ? 17.115 -13.550 -3.809 1.00 57.22 175 GLY A C 1
ATOM 1374 O O . GLY A 1 175 ? 18.064 -13.677 -4.612 1.00 57.22 175 GLY A O 1
#

Sequence (175 aa):
MSFRSWVTFITLILLGLVIYFGWPEITQAFGLFGKINPWIWSLLIPVQLFSYYATGGMIFSYLRSKGNLKTTSHWQMTRMALELNFVNHIMPSGGAAGFSYLGWVLSRHGVRPGRATMAQIIRFALTFISFVLILVVAVIGLTLDHQINRTIIVISIVLALAAVGGTALAIYIIG

Radius of gyration: 19.7 Å; Cα contacts (8 Å, |Δi|>4): 88; chains: 1; bounding box: 44×50×51 Å

Foldseek 3Di:
DDPVVVVVVVVVVVVVVCCVVCVVVVVVVVVCVVVDDVVVVVVVVVVVLVVLLVLLCQLVVQCVVVVFCVVPDSVNSSVLSVVLVVQCVVPVPVSPRSLVSQLVVVVVRVDDSLSSVVSVLRSLLVVLVVVLVVLVVVVVVCVVVVVDDPVSVVVSVVSNCCSVVVSVVSVVVSD

pLDDT: mean 87.28, std 5.71, range [57.22, 96.44]

Secondary structure (DSSP, 8-state):
--HHHHHHHHHHHHHHHHHHHTHHHHHHHHHHHTTS-HHHHHHHHHHHHHHHHHHHHHHHHHHHHTT-STTS-HHHHHHHHHHHHHHHHHS-STTHHHHHHHHHHHHHTT--HHHHHHHHHHHHHHHHHHHHHHHHHHHHHHHHTT---HHHHHHHHHHHHHHHHHHHHHHHHH-